Protein AF-A0A2W2ET04-F1 (afdb_monomer_lite)

Foldseek 3Di:
DDFADQVRFDWDQDQQFIWTWRDDCVRPNDPDTDTDTDGDPVRDDDDDDDPDDDDDDDPDDWDWDCDPNDIDIGD

pLDDT: mean 94.59, std 3.69, range [70.5, 98.12]

Radius of gyration: 13.75 Å; chains: 1; bounding box: 36×21×34 Å

InterPro domains:
  IPR011051 RmlC-like cupin domain superfamily [SSF51182] (3-74)
  IPR014710 RmlC-like jelly roll fold [G3DSA:2.60.120.10] (1-75)

Structure (mmCIF, N/CA/C/O backbone):
data_AF-A0A2W2ET04-F1
#
_entry.id   AF-A0A2W2ET04-F1
#
loop_
_atom_site.group_PDB
_atom_site.id
_atom_site.type_symbol
_atom_site.label_atom_id
_atom_site.label_alt_id
_atom_site.label_comp_id
_atom_site.label_asym_id
_atom_site.label_entity_id
_atom_site.label_seq_id
_atom_site.pdbx_PDB_ins_code
_atom_site.Cartn_x
_atom_site.Cartn_y
_atom_site.Cartn_z
_atom_site.occupancy
_atom_site.B_iso_or_equiv
_atom_site.auth_seq_id
_atom_site.auth_comp_id
_atom_site.auth_asym_id
_atom_site.auth_atom_id
_atom_site.pdbx_PDB_model_num
ATOM 1 N N . MET A 1 1 ? 7.821 -11.409 -20.636 1.00 70.50 1 MET A N 1
ATOM 2 C CA . MET A 1 1 ? 7.311 -11.246 -19.258 1.00 70.50 1 MET A CA 1
ATOM 3 C C . MET A 1 1 ? 8.468 -10.738 -18.412 1.00 70.50 1 MET A C 1
ATOM 5 O O . MET A 1 1 ? 9.479 -11.427 -18.354 1.00 70.50 1 MET A O 1
ATOM 9 N N . ALA A 1 2 ? 8.401 -9.512 -17.892 1.00 91.31 2 ALA A N 1
ATOM 10 C CA . ALA A 1 2 ? 9.513 -8.931 -17.138 1.00 91.31 2 ALA A CA 1
ATOM 11 C C . ALA A 1 2 ? 9.547 -9.512 -15.718 1.00 91.31 2 ALA A C 1
ATOM 13 O O . ALA A 1 2 ? 8.523 -9.523 -15.038 1.00 91.31 2 ALA A O 1
ATOM 14 N N . VAL A 1 3 ? 10.710 -9.994 -15.280 1.00 94.50 3 VAL A N 1
ATOM 15 C CA . VAL A 1 3 ? 10.940 -10.381 -13.883 1.00 94.50 3 VAL A CA 1
ATOM 16 C C . VAL A 1 3 ? 11.609 -9.203 -13.194 1.00 94.50 3 VAL A C 1
ATOM 18 O O . VAL A 1 3 ? 12.670 -8.773 -13.631 1.00 94.50 3 VAL A O 1
ATOM 21 N N . ILE A 1 4 ? 10.989 -8.695 -12.131 1.00 94.94 4 ILE A N 1
ATOM 22 C CA . ILE A 1 4 ? 11.542 -7.625 -11.298 1.00 94.94 4 ILE A CA 1
ATOM 23 C C . ILE A 1 4 ? 11.997 -8.263 -9.995 1.00 94.94 4 ILE A C 1
ATOM 25 O O . ILE A 1 4 ? 11.190 -8.849 -9.269 1.00 94.94 4 ILE A O 1
ATOM 29 N N . ARG A 1 5 ? 13.297 -8.194 -9.703 1.00 94.88 5 ARG A N 1
ATOM 30 C CA . ARG A 1 5 ? 13.821 -8.721 -8.440 1.00 94.88 5 ARG A CA 1
ATOM 31 C C . ARG A 1 5 ? 13.547 -7.734 -7.312 1.00 94.88 5 ARG A C 1
ATOM 33 O O . ARG A 1 5 ? 13.451 -6.533 -7.532 1.00 94.88 5 ARG A O 1
ATOM 40 N N . ASN A 1 6 ? 13.487 -8.232 -6.078 1.00 92.25 6 ASN A N 1
ATOM 41 C CA . ASN A 1 6 ? 13.205 -7.397 -4.906 1.00 92.25 6 ASN A CA 1
ATOM 42 C C . ASN A 1 6 ? 14.154 -6.187 -4.780 1.00 92.25 6 ASN A C 1
ATOM 44 O O . ASN A 1 6 ? 13.712 -5.095 -4.451 1.00 92.25 6 ASN A O 1
ATOM 48 N N . ALA A 1 7 ? 15.442 -6.365 -5.090 1.00 94.62 7 ALA A N 1
ATOM 49 C CA . ALA A 1 7 ? 16.436 -5.288 -5.040 1.00 94.62 7 ALA A CA 1
ATOM 50 C C . ALA A 1 7 ? 16.265 -4.221 -6.143 1.00 94.62 7 ALA A C 1
ATOM 52 O O . ALA A 1 7 ? 16.825 -3.137 -6.036 1.00 94.62 7 ALA A O 1
ATOM 53 N N . GLU A 1 8 ? 15.508 -4.528 -7.196 1.00 95.12 8 GLU A N 1
ATOM 54 C CA . GLU A 1 8 ? 15.265 -3.654 -8.352 1.00 95.12 8 GLU A CA 1
ATOM 55 C C . GLU A 1 8 ? 13.882 -2.985 -8.282 1.00 95.12 8 GLU A C 1
ATOM 57 O O . GLU A 1 8 ? 13.579 -2.084 -9.065 1.00 95.12 8 GLU A O 1
ATOM 62 N N . ALA A 1 9 ? 13.022 -3.431 -7.362 1.00 96.75 9 ALA A N 1
ATOM 63 C CA . ALA A 1 9 ? 11.678 -2.905 -7.202 1.00 96.75 9 ALA A CA 1
ATOM 64 C C . ALA A 1 9 ? 11.722 -1.446 -6.728 1.00 96.75 9 ALA A C 1
ATOM 66 O O . ALA A 1 9 ? 12.334 -1.126 -5.705 1.00 96.75 9 ALA A O 1
ATOM 67 N N . ARG A 1 10 ? 11.026 -0.546 -7.439 1.00 97.06 10 ARG A N 1
ATOM 68 C CA . ARG A 1 10 ? 10.896 0.847 -7.001 1.00 97.06 10 ARG A CA 1
ATOM 69 C C . ARG A 1 10 ? 10.218 0.897 -5.636 1.00 97.06 10 ARG A C 1
ATOM 71 O O . ARG A 1 10 ? 9.107 0.385 -5.465 1.00 97.06 10 ARG A O 1
ATOM 78 N N . ARG A 1 11 ? 10.864 1.591 -4.702 1.00 97.69 11 ARG A N 1
ATOM 79 C CA . ARG A 1 11 ? 10.372 1.832 -3.347 1.00 97.69 11 ARG A CA 1
ATOM 80 C C . ARG A 1 11 ? 10.059 3.313 -3.160 1.00 97.69 11 ARG A C 1
ATOM 82 O O . ARG A 1 11 ? 10.903 4.164 -3.427 1.00 97.69 11 ARG A O 1
ATOM 89 N N . SER A 1 12 ? 8.856 3.602 -2.682 1.00 96.69 12 SER A N 1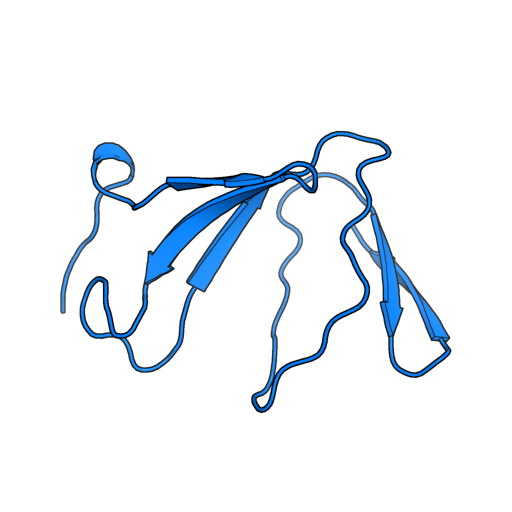
ATOM 90 C CA . SER A 1 12 ? 8.403 4.949 -2.340 1.00 96.69 12 SER A CA 1
ATOM 91 C C . SER A 1 12 ? 7.995 4.971 -0.875 1.00 96.69 12 SER A C 1
ATOM 93 O O . SER A 1 12 ? 7.193 4.148 -0.441 1.00 96.69 12 SER A O 1
ATOM 95 N N . GLU A 1 13 ?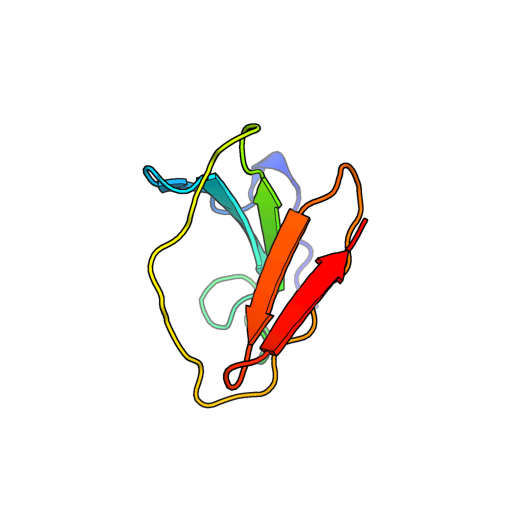 8.576 5.885 -0.107 1.00 96.00 13 GLU A N 1
ATOM 96 C CA . GLU A 1 13 ? 8.276 6.051 1.312 1.00 96.00 13 GLU A CA 1
ATOM 97 C C . GLU A 1 13 ? 7.449 7.317 1.515 1.00 96.00 13 GLU A C 1
ATOM 99 O O . GLU A 1 13 ? 7.758 8.373 0.963 1.00 96.00 13 GLU A O 1
ATOM 104 N N . THR A 1 14 ? 6.373 7.185 2.280 1.00 90.88 14 THR A N 1
ATOM 105 C CA . THR A 1 14 ? 5.441 8.261 2.615 1.00 90.88 14 THR A CA 1
ATOM 106 C C . THR A 1 14 ? 5.204 8.266 4.124 1.00 90.88 14 THR A C 1
ATOM 108 O O . THR A 1 14 ? 5.501 7.270 4.789 1.00 90.88 14 THR A O 1
ATOM 111 N N . PRO A 1 15 ? 4.603 9.326 4.691 1.00 90.25 15 PRO A N 1
ATOM 112 C CA . PRO A 1 15 ? 4.189 9.299 6.093 1.00 90.25 15 PRO A CA 1
ATOM 113 C C . PRO A 1 15 ? 3.234 8.140 6.433 1.00 90.25 15 PRO A C 1
ATOM 115 O O . PRO A 1 15 ? 3.255 7.649 7.557 1.00 90.25 15 PRO A O 1
ATOM 118 N N . GLY A 1 16 ? 2.423 7.685 5.466 1.00 88.62 16 GLY A N 1
ATOM 119 C CA . GLY A 1 16 ? 1.449 6.603 5.650 1.00 88.62 16 GLY A CA 1
ATOM 120 C C . GLY A 1 16 ? 2.028 5.191 5.534 1.00 88.62 16 GLY A C 1
ATOM 121 O O . GLY A 1 16 ? 1.347 4.231 5.876 1.00 88.62 16 GLY A O 1
ATOM 122 N N . GLY A 1 17 ? 3.270 5.040 5.067 1.00 93.94 17 GLY A N 1
ATOM 123 C CA . GLY A 1 17 ? 3.899 3.736 4.889 1.00 93.94 17 GLY A CA 1
ATOM 124 C C . GLY A 1 17 ? 4.845 3.672 3.698 1.00 93.94 17 GLY A C 1
ATOM 125 O O . GLY A 1 17 ? 5.145 4.669 3.035 1.00 93.94 17 GLY A O 1
ATOM 126 N N . VAL A 1 18 ? 5.324 2.460 3.445 1.00 97.19 18 VAL A N 1
ATOM 127 C CA . VAL A 1 18 ? 6.270 2.137 2.380 1.00 97.19 18 VAL A CA 1
ATOM 128 C C . VAL A 1 18 ? 5.556 1.330 1.307 1.00 97.19 18 VAL A C 1
ATOM 130 O O . VAL A 1 18 ? 4.979 0.283 1.594 1.00 97.19 18 VAL A O 1
ATOM 133 N N . MET A 1 19 ? 5.654 1.784 0.062 1.00 96.81 19 MET A N 1
ATOM 134 C CA . MET A 1 19 ? 5.112 1.109 -1.110 1.00 96.81 19 MET A CA 1
ATOM 135 C C . MET A 1 19 ? 6.265 0.549 -1.939 1.00 96.81 19 MET A C 1
ATOM 137 O O . MET A 1 19 ? 7.077 1.302 -2.482 1.00 96.81 19 MET A O 1
ATOM 141 N N . THR A 1 20 ? 6.329 -0.773 -2.068 1.00 97.94 20 THR A N 1
ATOM 142 C CA . THR A 1 20 ? 7.265 -1.458 -2.970 1.00 97.94 20 THR A CA 1
ATOM 143 C C . THR A 1 20 ? 6.504 -1.897 -4.213 1.00 97.94 20 THR A C 1
ATOM 145 O O . THR A 1 20 ? 5.617 -2.742 -4.124 1.00 97.94 20 THR A O 1
ATOM 148 N N . THR A 1 21 ? 6.814 -1.318 -5.375 1.00 97.25 21 THR A N 1
ATOM 149 C CA . THR A 1 21 ? 6.130 -1.652 -6.634 1.00 97.25 21 THR A CA 1
ATOM 150 C C . THR A 1 21 ? 6.694 -2.949 -7.202 1.00 97.25 21 THR A C 1
ATOM 152 O O . THR A 1 21 ? 7.883 -3.013 -7.499 1.00 97.25 21 THR A O 1
ATOM 155 N N . PHE A 1 22 ? 5.849 -3.955 -7.420 1.00 95.94 22 PHE A N 1
ATOM 156 C CA . PHE A 1 22 ? 6.222 -5.202 -8.100 1.00 95.94 22 PHE A CA 1
ATOM 157 C C . PHE A 1 22 ? 5.817 -5.222 -9.571 1.00 95.94 22 PHE A C 1
ATOM 159 O O . PHE A 1 22 ? 6.487 -5.866 -10.372 1.00 95.94 22 PHE A O 1
ATOM 166 N N . ALA A 1 23 ? 4.770 -4.489 -9.943 1.00 96.12 23 ALA A N 1
ATOM 167 C CA . ALA A 1 23 ? 4.354 -4.323 -11.329 1.00 96.12 23 ALA A CA 1
ATOM 168 C C . ALA A 1 23 ? 3.654 -2.971 -11.507 1.00 96.12 23 ALA A C 1
ATOM 170 O O . ALA A 1 23 ? 2.921 -2.538 -10.621 1.00 96.12 23 ALA A O 1
ATOM 171 N N . SER A 1 24 ? 3.873 -2.293 -12.633 1.00 95.62 24 SER A N 1
ATOM 172 C CA . SER A 1 24 ? 3.088 -1.130 -13.072 1.00 95.62 24 SER A CA 1
ATOM 173 C C . SER A 1 24 ? 3.289 -0.891 -14.576 1.00 95.62 24 SER A C 1
ATOM 175 O O . SER A 1 24 ? 4.236 -1.433 -15.156 1.00 95.62 24 SER A O 1
ATOM 177 N N . PRO A 1 25 ? 2.493 -0.025 -15.232 1.00 95.19 25 PRO A N 1
ATOM 178 C CA . PRO A 1 25 ? 2.758 0.349 -16.625 1.00 95.19 25 PRO A CA 1
ATOM 179 C C . PRO A 1 25 ? 4.173 0.919 -16.809 1.00 95.19 25 PRO A C 1
ATOM 181 O O . PRO A 1 25 ? 4.871 0.604 -17.767 1.00 95.19 25 PRO A O 1
ATOM 184 N N . THR A 1 26 ? 4.635 1.686 -15.821 1.00 94.56 26 THR A N 1
ATOM 185 C CA . THR A 1 26 ? 5.979 2.281 -15.763 1.00 94.56 26 THR A CA 1
ATOM 186 C C . THR A 1 26 ? 7.066 1.356 -15.202 1.00 94.56 26 THR A C 1
ATOM 188 O O . THR A 1 26 ? 8.221 1.764 -15.128 1.00 94.56 26 THR A O 1
ATOM 191 N N . GLN A 1 27 ? 6.737 0.131 -14.776 1.00 94.75 27 GLN A N 1
ATOM 192 C CA . GLN A 1 27 ? 7.700 -0.841 -14.253 1.00 94.75 27 GLN A CA 1
ATOM 193 C C . GLN A 1 27 ? 7.291 -2.262 -14.647 1.00 94.75 27 GLN A C 1
ATOM 195 O O . GLN A 1 27 ? 6.395 -2.863 -14.057 1.00 94.75 27 GLN A O 1
ATOM 200 N N . GLY A 1 28 ? 7.965 -2.805 -15.659 1.00 93.00 28 GLY A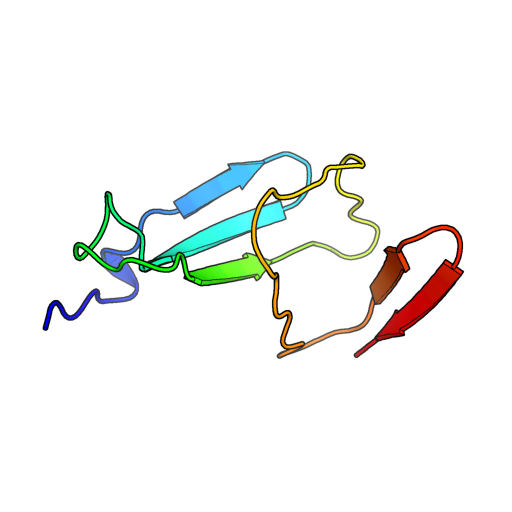 N 1
ATOM 201 C CA . GLY A 1 28 ? 7.653 -4.128 -16.206 1.00 93.00 28 GLY A CA 1
ATOM 202 C C . GLY A 1 28 ? 6.498 -4.147 -17.215 1.00 93.00 28 GLY A C 1
ATOM 203 O O . GLY A 1 28 ? 6.212 -5.211 -17.758 1.00 93.00 28 GLY A O 1
ATOM 204 N N . GLY A 1 29 ? 5.867 -2.999 -17.499 1.00 95.25 29 GLY A N 1
ATOM 205 C CA . GLY A 1 29 ? 4.858 -2.849 -18.557 1.00 95.25 29 GLY A CA 1
ATOM 206 C C . GLY A 1 29 ? 3.514 -3.521 -18.261 1.00 95.25 29 GLY A C 1
ATOM 207 O O . GLY A 1 29 ? 2.745 -3.783 -19.183 1.00 95.25 29 GLY A O 1
ATOM 208 N N . ALA A 1 30 ? 3.231 -3.837 -16.996 1.00 95.06 30 ALA A N 1
ATOM 209 C CA . ALA A 1 30 ? 1.992 -4.500 -16.609 1.00 95.06 30 ALA A CA 1
ATOM 210 C C . ALA A 1 30 ? 0.799 -3.534 -16.680 1.00 95.06 30 ALA A C 1
ATOM 212 O O . ALA A 1 30 ? 0.885 -2.397 -16.222 1.00 95.06 30 ALA A O 1
ATOM 213 N N . SER A 1 31 ? -0.340 -4.001 -17.197 1.00 93.94 31 SER A N 1
ATOM 214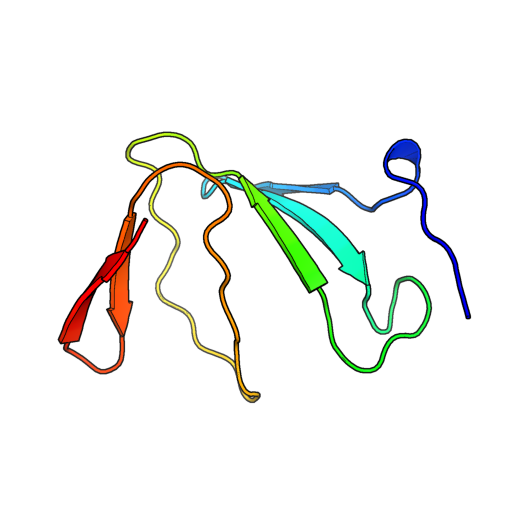 C CA . SER A 1 31 ? -1.583 -3.215 -17.286 1.00 93.94 31 SER A CA 1
ATOM 215 C C . SER A 1 31 ? -2.303 -3.028 -15.945 1.00 93.94 31 SER A C 1
ATOM 217 O O . SER A 1 31 ? -3.242 -2.236 -15.844 1.00 93.94 31 SER A O 1
ATOM 219 N N . ARG A 1 32 ? -1.895 -3.771 -14.914 1.00 94.31 32 ARG A N 1
ATOM 220 C CA . ARG A 1 32 ? -2.344 -3.618 -13.530 1.00 94.31 32 ARG A CA 1
ATOM 221 C C . ARG A 1 32 ? -1.135 -3.387 -12.651 1.00 94.31 32 ARG A C 1
ATOM 223 O O . ARG A 1 32 ? -0.091 -4.013 -12.844 1.00 94.31 32 ARG A O 1
ATOM 230 N N . ALA A 1 33 ? -1.288 -2.466 -11.713 1.00 95.62 33 ALA A N 1
ATOM 231 C CA . ALA A 1 33 ? -0.249 -2.192 -10.752 1.00 95.62 33 ALA A CA 1
ATOM 232 C C . ALA A 1 33 ? -0.386 -3.128 -9.546 1.00 95.62 33 ALA A C 1
ATOM 234 O O . ALA A 1 33 ? -1.492 -3.465 -9.132 1.00 95.62 33 ALA A O 1
ATOM 235 N N . LEU A 1 34 ? 0.754 -3.568 -9.022 1.00 95.94 34 LEU A N 1
ATOM 236 C CA . LEU A 1 34 ? 0.847 -4.402 -7.833 1.00 95.94 34 LEU A CA 1
ATOM 237 C C . LEU A 1 34 ? 1.925 -3.829 -6.927 1.00 95.94 34 LEU A C 1
ATOM 239 O O . LEU A 1 34 ? 3.056 -3.588 -7.367 1.00 95.94 34 LEU A O 1
ATOM 243 N N . TRP A 1 35 ? 1.583 -3.671 -5.654 1.00 96.38 35 TRP A N 1
ATOM 244 C CA . TRP A 1 35 ? 2.485 -3.163 -4.634 1.00 96.38 35 TRP A CA 1
ATOM 245 C C . TRP A 1 35 ? 2.414 -4.031 -3.386 1.00 96.38 35 TRP A C 1
ATOM 247 O 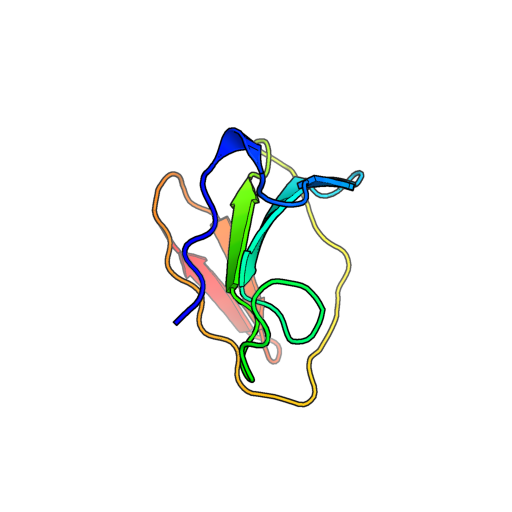O . TRP A 1 35 ? 1.344 -4.511 -3.019 1.00 96.38 35 TRP A O 1
ATOM 257 N N . LYS A 1 36 ? 3.546 -4.171 -2.698 1.00 97.31 36 LYS A N 1
ATOM 258 C CA . LYS A 1 36 ? 3.550 -4.509 -1.276 1.00 97.31 36 LYS A CA 1
ATOM 259 C C . LYS A 1 36 ? 3.494 -3.208 -0.487 1.00 97.31 36 LYS A C 1
ATOM 261 O O . LYS A 1 36 ? 4.306 -2.312 -0.731 1.00 97.31 36 LYS A O 1
ATOM 266 N N . VAL A 1 37 ? 2.557 -3.128 0.450 1.00 96.44 37 VAL A N 1
ATOM 267 C CA . VAL A 1 37 ? 2.385 -1.973 1.331 1.00 96.44 37 VAL A CA 1
ATOM 268 C C . VAL A 1 37 ? 2.768 -2.377 2.747 1.00 96.44 37 VAL A C 1
ATOM 270 O O . VAL A 1 37 ? 2.279 -3.376 3.268 1.00 96.44 37 VAL A O 1
ATOM 273 N N . GLU A 1 38 ? 3.665 -1.612 3.360 1.00 97.12 38 GLU A N 1
ATOM 274 C CA . GLU A 1 38 ? 4.109 -1.820 4.737 1.00 97.12 38 GLU A CA 1
ATOM 275 C C . GLU A 1 38 ? 3.792 -0.575 5.560 1.00 97.12 38 GLU A C 1
ATOM 277 O O . GLU A 1 38 ? 4.317 0.511 5.304 1.00 97.12 38 GLU A O 1
ATOM 282 N N . VAL A 1 39 ? 2.924 -0.750 6.554 1.00 95.44 39 VAL A N 1
ATOM 283 C CA . VAL A 1 39 ? 2.439 0.313 7.437 1.00 95.44 39 VAL A CA 1
ATOM 284 C C . VAL A 1 39 ? 2.831 -0.038 8.869 1.00 95.44 39 VAL A C 1
ATOM 286 O O . VAL A 1 39 ? 2.695 -1.183 9.299 1.00 95.44 39 VAL A O 1
ATOM 289 N N . LYS A 1 40 ? 3.354 0.939 9.616 1.00 95.44 40 LYS A N 1
ATOM 290 C CA . LYS A 1 40 ? 3.645 0.758 11.047 1.00 95.44 40 LYS A CA 1
ATOM 291 C C . LYS A 1 40 ? 2.335 0.743 11.849 1.00 95.44 40 LYS A C 1
ATOM 293 O O . LYS A 1 40 ? 1.388 1.410 11.437 1.00 95.44 40 LYS A O 1
ATOM 298 N N . PRO A 1 41 ? 2.269 0.061 13.007 1.00 95.62 41 PRO A N 1
ATOM 299 C CA . PRO A 1 41 ? 1.097 0.125 13.877 1.00 95.62 41 PRO A CA 1
ATOM 300 C C . PRO A 1 41 ? 0.675 1.570 14.175 1.00 95.62 41 PRO A C 1
ATOM 302 O O . PRO A 1 41 ? 1.521 2.416 14.464 1.00 95.62 41 PRO A O 1
ATOM 305 N N . GLY A 1 42 ? -0.627 1.846 14.076 1.00 93.81 42 GLY A N 1
ATOM 306 C CA . GLY A 1 42 ? -1.186 3.195 14.220 1.00 93.81 42 GLY A CA 1
ATOM 307 C C . GLY A 1 42 ? -1.008 4.104 12.997 1.00 93.81 42 GLY A C 1
ATOM 308 O O . GLY A 1 42 ? -1.452 5.248 13.032 1.00 93.81 42 GLY A O 1
ATOM 309 N N . GLY A 1 43 ? -0.377 3.625 11.921 1.00 93.31 43 GLY A N 1
ATOM 310 C CA . GLY A 1 43 ? -0.301 4.346 10.656 1.00 93.31 43 GLY A CA 1
ATOM 311 C C . GLY A 1 43 ? -1.676 4.474 10.004 1.00 93.31 43 GLY A C 1
ATOM 312 O O . GLY A 1 43 ? -2.436 3.510 9.943 1.00 93.31 43 GLY A O 1
ATOM 313 N N . VAL A 1 44 ? -1.980 5.672 9.510 1.00 91.75 44 VAL A N 1
ATOM 314 C CA . VAL A 1 44 ? -3.244 5.995 8.841 1.00 91.75 44 VAL A CA 1
ATOM 315 C C . VAL A 1 44 ? -2.923 6.678 7.517 1.00 91.75 44 VAL A C 1
ATOM 317 O O . VAL A 1 44 ? -2.145 7.632 7.470 1.00 91.75 44 VAL A O 1
ATOM 320 N N . GLY A 1 45 ? -3.500 6.162 6.433 1.00 85.81 45 GLY A N 1
ATOM 321 C CA . GLY A 1 45 ? -3.427 6.787 5.116 1.00 85.81 45 GLY A CA 1
ATOM 322 C C . GLY A 1 45 ? -4.499 7.869 4.942 1.00 85.81 45 GLY A C 1
ATOM 323 O O . GLY A 1 45 ? -5.521 7.831 5.628 1.00 85.81 45 GLY A O 1
ATOM 324 N N . PRO A 1 46 ? -4.304 8.832 4.024 1.00 90.12 46 PRO A N 1
ATOM 325 C CA . PRO A 1 46 ? -5.373 9.752 3.651 1.00 90.12 46 PRO A CA 1
ATOM 326 C C . PRO A 1 46 ? -6.546 8.984 3.029 1.00 90.12 46 PRO A C 1
ATOM 328 O O . PRO A 1 46 ? -6.349 7.931 2.418 1.00 90.12 46 PRO A O 1
ATOM 331 N N . VAL A 1 47 ? -7.757 9.534 3.123 1.00 91.75 47 VAL A N 1
ATOM 332 C CA . VAL A 1 47 ? -8.890 9.044 2.324 1.00 91.75 47 VAL A CA 1
ATOM 333 C C . VAL A 1 47 ? -8.585 9.295 0.850 1.00 91.75 47 VAL A C 1
ATOM 335 O O . VAL A 1 47 ? -8.161 10.391 0.481 1.00 91.75 47 VAL A O 1
ATOM 338 N N . HIS A 1 48 ? -8.775 8.275 0.022 1.00 91.88 48 HIS A N 1
ATOM 339 C CA . HIS A 1 48 ? -8.548 8.330 -1.416 1.00 91.88 48 HIS A CA 1
ATOM 340 C C . HIS A 1 48 ? -9.419 7.289 -2.126 1.00 91.88 48 HIS A C 1
ATOM 342 O O . HIS A 1 48 ? -9.928 6.361 -1.494 1.00 91.88 48 HIS A O 1
ATOM 348 N N . ASP A 1 49 ? -9.589 7.456 -3.431 1.00 94.88 49 ASP A N 1
ATOM 349 C CA . ASP A 1 49 ? -10.340 6.567 -4.306 1.00 94.88 49 ASP A CA 1
ATOM 350 C C . ASP A 1 49 ? -9.505 6.142 -5.524 1.00 94.88 49 ASP A C 1
ATOM 352 O O . ASP A 1 49 ? -8.384 6.608 -5.747 1.00 94.88 49 ASP A O 1
ATOM 356 N N . PHE A 1 50 ? -10.044 5.191 -6.283 1.00 92.88 50 PHE A N 1
ATOM 357 C CA . PHE A 1 50 ? -9.457 4.699 -7.521 1.00 92.88 50 PHE A CA 1
ATOM 358 C C . PHE A 1 50 ? -10.560 4.518 -8.559 1.00 92.88 50 PHE A C 1
ATOM 360 O O . PHE A 1 50 ? -11.667 4.091 -8.240 1.00 92.88 50 PHE A O 1
ATOM 367 N N . ASP A 1 51 ? -10.234 4.806 -9.814 1.00 95.06 51 ASP A N 1
ATOM 368 C CA . ASP A 1 51 ? -11.114 4.658 -10.977 1.00 95.06 51 ASP A CA 1
ATOM 369 C C . ASP A 1 51 ? -11.184 3.214 -11.507 1.00 95.06 51 ASP A C 1
ATOM 371 O O . ASP A 1 51 ? -11.876 2.922 -12.484 1.00 95.06 51 ASP A O 1
ATOM 375 N N . VAL A 1 52 ? -10.474 2.296 -10.849 1.00 94.19 52 VAL A N 1
ATOM 376 C CA . VAL A 1 52 ? -10.410 0.871 -11.163 1.00 94.19 52 VAL A CA 1
ATOM 377 C C . VAL A 1 52 ? -10.558 0.033 -9.899 1.00 94.19 52 VAL A C 1
ATOM 379 O O . VAL A 1 52 ? -10.293 0.491 -8.788 1.00 94.19 52 VAL A O 1
ATOM 382 N N . GLU A 1 53 ? -10.947 -1.229 -10.079 1.00 95.56 53 GLU A N 1
ATOM 383 C CA . GLU A 1 53 ? -11.059 -2.187 -8.982 1.00 95.56 53 GLU A CA 1
ATOM 384 C C . GLU A 1 53 ? -9.733 -2.360 -8.227 1.00 95.56 53 GLU A C 1
ATOM 386 O O . GLU A 1 53 ? -8.651 -2.448 -8.819 1.00 95.56 53 GLU A O 1
ATOM 391 N N . GLN A 1 54 ? -9.849 -2.453 -6.903 1.00 95.00 54 GLN A N 1
ATOM 392 C CA . GLN A 1 54 ? -8.749 -2.703 -5.988 1.00 95.00 54 GLN A CA 1
ATOM 393 C C . GLN A 1 54 ? -8.945 -4.022 -5.266 1.00 95.00 54 GLN A C 1
ATOM 395 O O . GLN A 1 54 ? -9.976 -4.243 -4.634 1.00 95.00 54 GLN A O 1
ATOM 400 N N . VAL A 1 55 ? -7.909 -4.855 -5.282 1.00 95.69 55 VAL A N 1
ATOM 401 C CA . VAL A 1 55 ? -7.861 -6.075 -4.481 1.00 95.69 55 VAL A CA 1
ATOM 402 C C . VAL A 1 55 ? -6.740 -5.940 -3.466 1.00 95.69 55 VAL A C 1
ATOM 404 O O . VAL A 1 55 ? -5.583 -5.731 -3.828 1.00 95.69 55 VAL A O 1
ATOM 407 N N . TRP A 1 56 ? -7.092 -6.086 -2.193 1.00 95.25 56 TRP A N 1
ATOM 408 C CA . TRP A 1 56 ? -6.146 -6.096 -1.089 1.00 95.25 56 TRP A CA 1
ATOM 409 C C . TRP A 1 56 ? -6.034 -7.510 -0.528 1.00 95.25 56 TRP A C 1
ATOM 411 O O . TRP A 1 56 ? -7.029 -8.203 -0.323 1.00 95.25 56 TRP A O 1
ATOM 421 N N . THR A 1 57 ? -4.804 -7.953 -0.290 1.00 96.62 57 THR A N 1
ATOM 422 C CA . THR A 1 57 ? -4.515 -9.228 0.367 1.00 96.62 57 THR A CA 1
ATOM 423 C C . THR A 1 57 ? -3.638 -8.947 1.571 1.00 96.62 57 THR A C 1
ATOM 425 O O . THR A 1 57 ? -2.524 -8.440 1.432 1.00 96.62 57 THR A O 1
ATOM 428 N N . TRP A 1 58 ? -4.144 -9.273 2.755 1.00 95.88 58 TRP A N 1
ATOM 429 C CA . TRP A 1 58 ? -3.410 -9.123 4.002 1.00 95.88 58 TRP A CA 1
ATOM 430 C C . TRP A 1 58 ? -2.428 -10.278 4.139 1.00 95.88 58 TRP A C 1
ATOM 432 O O . TRP A 1 58 ? -2.814 -11.442 4.145 1.00 95.88 58 TRP A O 1
ATOM 442 N N . THR A 1 59 ? -1.139 -9.952 4.198 1.00 96.69 59 THR A N 1
ATOM 443 C CA . THR A 1 59 ? -0.066 -10.950 4.325 1.00 96.69 59 THR A CA 1
ATOM 444 C C . THR A 1 59 ? 0.493 -11.040 5.743 1.00 96.69 59 THR A C 1
ATOM 446 O O . THR A 1 59 ? 1.198 -11.994 6.055 1.00 96.69 59 THR A O 1
ATOM 449 N N . ALA A 1 60 ? 0.254 -10.018 6.570 1.00 96.75 60 ALA A N 1
ATOM 450 C CA . ALA A 1 60 ? 0.669 -9.941 7.966 1.00 96.75 60 ALA A CA 1
ATOM 451 C C . ALA A 1 60 ? -0.056 -8.788 8.680 1.00 96.75 60 ALA A C 1
ATOM 453 O O . ALA A 1 60 ? -0.364 -7.770 8.059 1.00 96.75 60 ALA A O 1
ATOM 454 N N . GLY A 1 61 ? -0.223 -8.916 9.998 1.00 96.69 61 GLY A N 1
ATOM 455 C CA . GLY A 1 61 ? -0.845 -7.890 10.836 1.00 96.69 61 GLY A CA 1
ATOM 456 C C . GLY A 1 61 ? -2.358 -7.786 10.640 1.00 96.69 61 GLY A C 1
ATOM 457 O O . GLY A 1 61 ? -2.968 -8.640 10.010 1.00 96.69 61 GLY A O 1
ATOM 458 N N . ALA A 1 62 ? -2.949 -6.734 11.201 1.00 96.56 62 ALA A N 1
ATOM 459 C CA . ALA A 1 62 ? -4.374 -6.444 11.106 1.00 96.56 62 ALA A CA 1
ATOM 460 C C . ALA A 1 62 ? -4.598 -4.938 10.927 1.00 96.56 62 ALA A C 1
ATOM 462 O O . ALA A 1 62 ? -3.729 -4.130 11.272 1.00 96.56 62 ALA A O 1
ATOM 463 N N . ALA A 1 63 ? -5.756 -4.563 10.395 1.00 95.88 63 ALA A N 1
ATOM 464 C CA . ALA A 1 63 ? -6.148 -3.175 10.196 1.00 95.88 63 ALA A CA 1
ATOM 465 C C . ALA A 1 63 ? -7.666 -2.990 10.319 1.00 95.88 63 ALA A C 1
ATOM 467 O O . ALA A 1 63 ? -8.439 -3.949 10.275 1.00 95.88 63 ALA A O 1
ATOM 468 N N . THR A 1 64 ? -8.071 -1.727 10.424 1.00 96.94 64 THR A N 1
ATOM 469 C CA . THR A 1 64 ? -9.446 -1.288 10.188 1.00 96.94 64 THR A CA 1
ATOM 470 C C . THR A 1 64 ? -9.493 -0.585 8.836 1.00 96.94 64 THR A C 1
ATOM 472 O O . THR A 1 64 ? -8.665 0.285 8.568 1.00 96.94 64 THR A O 1
ATOM 475 N N . VAL A 1 65 ? -10.443 -0.965 7.986 1.00 95.94 65 VAL A N 1
ATOM 476 C CA . VAL A 1 65 ? -10.676 -0.361 6.672 1.00 95.94 65 VAL A CA 1
ATOM 477 C C . VAL A 1 65 ? -12.009 0.370 6.698 1.00 95.94 65 VAL A C 1
ATOM 479 O O . VAL A 1 65 ? -13.041 -0.236 6.974 1.00 95.94 65 VAL A O 1
ATOM 482 N N . GLU A 1 66 ? -11.980 1.658 6.370 1.00 96.31 66 GLU A N 1
ATOM 483 C CA . GLU A 1 66 ? -13.180 2.455 6.112 1.00 96.31 66 GLU A CA 1
ATOM 484 C C . GLU A 1 66 ? -13.471 2.436 4.606 1.00 96.31 66 GLU A C 1
ATOM 486 O O . GLU A 1 66 ? -12.652 2.897 3.808 1.00 96.31 66 GLU A O 1
ATOM 491 N N . LEU A 1 67 ? -14.618 1.888 4.199 1.00 95.75 67 LEU A N 1
ATOM 492 C CA . LEU A 1 67 ? -14.985 1.728 2.789 1.00 95.75 67 LEU A CA 1
ATOM 493 C C . LEU A 1 67 ? -16.485 1.940 2.575 1.00 95.75 67 LEU A C 1
ATOM 495 O O . LEU A 1 67 ? -17.316 1.260 3.174 1.00 95.75 67 LEU A O 1
ATOM 499 N N . GLY A 1 68 ? -16.837 2.870 1.682 1.00 93.31 68 GLY A N 1
ATOM 500 C CA . GLY A 1 68 ? -18.234 3.112 1.300 1.00 93.31 68 GLY A CA 1
ATOM 501 C C . GLY A 1 68 ? -19.142 3.501 2.474 1.00 93.31 68 GLY A C 1
ATOM 502 O O . GLY A 1 68 ? -20.325 3.180 2.459 1.00 93.31 68 GLY A O 1
ATOM 503 N N . GLY A 1 69 ? -18.585 4.142 3.509 1.00 95.00 69 GLY A N 1
ATOM 504 C CA . GLY A 1 69 ? -19.296 4.495 4.743 1.00 95.00 69 GLY A CA 1
ATOM 505 C C . GLY A 1 69 ? -19.416 3.365 5.774 1.00 95.00 69 GLY A C 1
ATOM 506 O O .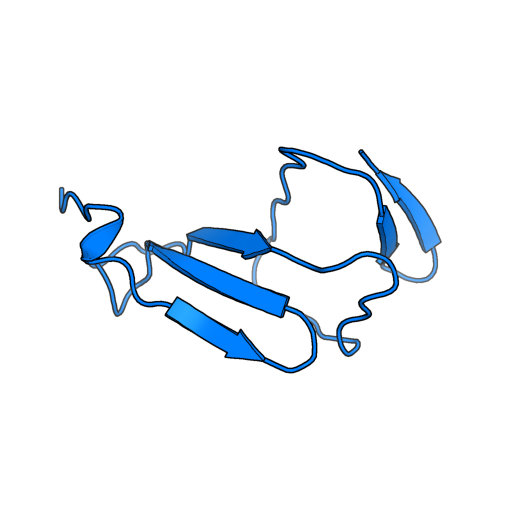 GLY A 1 69 ? -20.033 3.577 6.814 1.00 95.00 69 GLY A O 1
ATOM 507 N N . GLY A 1 70 ? -18.848 2.186 5.505 1.00 97.81 70 GLY A N 1
ATOM 508 C CA . GLY A 1 70 ? -18.752 1.079 6.458 1.00 97.81 70 GLY A CA 1
ATOM 509 C C . GLY A 1 70 ? -17.343 0.900 7.024 1.00 97.81 70 GLY A C 1
ATOM 510 O O . GLY A 1 70 ? -16.361 1.271 6.381 1.00 97.81 70 GLY A O 1
ATOM 511 N N . THR A 1 71 ? -17.268 0.262 8.192 1.00 98.12 71 THR A N 1
ATOM 512 C CA . THR A 1 71 ? -16.028 -0.048 8.917 1.00 98.12 71 THR A CA 1
ATOM 513 C C . THR A 1 71 ? -15.804 -1.560 8.962 1.00 98.12 71 THR A C 1
ATOM 515 O O . THR A 1 71 ? -16.684 -2.307 9.394 1.00 98.12 71 THR A O 1
ATOM 518 N N . TYR A 1 72 ? -14.618 -2.018 8.557 1.00 97.75 72 TYR A N 1
ATOM 519 C CA . TYR A 1 72 ? -14.285 -3.441 8.429 1.00 97.75 72 TYR A CA 1
ATOM 520 C C . TYR A 1 72 ? -12.980 -3.775 9.156 1.00 97.75 72 TYR A C 1
ATOM 522 O O . TYR A 1 72 ? -11.972 -3.102 8.960 1.00 97.75 72 TYR A O 1
ATOM 530 N N . ALA A 1 73 ? -12.974 -4.842 9.956 1.00 97.75 73 ALA A N 1
ATOM 531 C CA . ALA A 1 73 ? -11.747 -5.410 10.514 1.00 97.75 73 ALA A CA 1
ATOM 532 C C . ALA A 1 73 ? -11.168 -6.460 9.552 1.00 97.75 73 ALA A C 1
ATOM 534 O O . ALA A 1 73 ? -11.906 -7.285 9.014 1.00 97.75 73 ALA A O 1
ATOM 535 N N . VAL A 1 74 ? -9.853 -6.427 9.345 1.00 96.12 74 VAL A N 1
ATOM 536 C CA . VAL A 1 74 ? -9.119 -7.278 8.393 1.00 96.12 74 VAL A CA 1
ATOM 537 C C . VAL A 1 74 ? -7.783 -7.715 8.995 1.00 96.12 74 VAL A C 1
ATOM 539 O O . VAL A 1 74 ? -7.201 -6.969 9.786 1.00 96.12 74 VAL A O 1
ATOM 542 N N . GLY A 1 75 ? -7.281 -8.890 8.610 1.00 87.56 75 GLY A N 1
ATOM 543 C CA . GLY A 1 75 ? -6.025 -9.458 9.119 1.00 87.56 75 GLY A CA 1
ATOM 544 C C . GLY A 1 75 ? -6.101 -10.955 9.350 1.00 87.56 75 GLY A C 1
ATOM 545 O O . GLY A 1 75 ? -7.144 -11.405 9.871 1.00 87.56 75 GLY A O 1
#

Secondary structure (DSSP, 8-state):
-----GGGS-EEEETTEEEEEEEBTTBBT-SS-EEEEE--TT--PPP---SS-------SS-EEEEETTEEEEE-

Sequence (75 aa):
MAVIRNAEARRSETPGGVMTTFASPTQGGASRALWKVEVKPGGVGPVHDFDVEQVWTWTAGAATVELGGGTYAVG

Organism: NCBI:txid2070368